Protein AF-A0A767UBS4-F1 (afdb_monomer_lite)

Structure (mmCIF, N/CA/C/O backbone):
data_AF-A0A767UBS4-F1
#
_entry.id   AF-A0A767UBS4-F1
#
loop_
_atom_site.group_PDB
_atom_site.id
_atom_site.type_symbol
_atom_site.label_atom_id
_atom_site.label_alt_id
_atom_site.label_comp_id
_atom_site.label_asym_id
_atom_site.label_entity_id
_atom_site.label_seq_id
_atom_site.pdbx_PDB_ins_code
_atom_site.Cartn_x
_atom_site.Cartn_y
_atom_site.Cartn_z
_atom_site.occupancy
_atom_site.B_iso_or_equiv
_atom_site.auth_seq_id
_atom_site.auth_comp_id
_atom_site.auth_asym_id
_atom_site.auth_atom_id
_atom_site.pdbx_PDB_model_num
ATOM 1 N N . MET A 1 1 ? -16.883 12.787 18.790 1.00 42.31 1 MET A N 1
ATOM 2 C CA . MET A 1 1 ? -16.319 13.388 17.562 1.00 42.31 1 MET A CA 1
ATOM 3 C C . MET A 1 1 ? -15.715 12.272 16.726 1.00 42.31 1 MET A C 1
ATOM 5 O O . MET A 1 1 ? -14.694 11.728 17.117 1.00 42.31 1 MET A O 1
ATOM 9 N N . GLN A 1 2 ? -16.380 11.838 15.655 1.00 54.47 2 GLN A N 1
ATOM 10 C CA . GLN A 1 2 ? -15.802 10.832 14.758 1.00 54.47 2 GLN A CA 1
ATOM 11 C C . GLN A 1 2 ? -14.745 11.501 13.875 1.00 54.47 2 GLN A C 1
ATOM 13 O O . GLN A 1 2 ? -15.051 12.435 13.142 1.00 54.47 2 GLN A O 1
ATOM 18 N N . ASN A 1 3 ? -13.500 11.045 14.018 1.00 75.44 3 ASN A N 1
ATOM 19 C CA . ASN A 1 3 ? -12.318 11.554 13.331 1.00 75.44 3 ASN A CA 1
ATOM 20 C C . ASN A 1 3 ? -12.478 11.398 11.801 1.00 75.44 3 ASN A C 1
ATOM 22 O O . ASN A 1 3 ? -12.822 10.314 11.318 1.00 75.44 3 ASN A O 1
ATOM 26 N N . SER A 1 4 ? -12.243 12.469 11.034 1.00 84.19 4 SER A N 1
ATOM 27 C CA . SER A 1 4 ? -12.315 12.474 9.562 1.00 84.19 4 SER A CA 1
ATOM 28 C C . SER A 1 4 ? -11.432 11.392 8.929 1.00 84.19 4 SER A C 1
ATOM 30 O O . SER A 1 4 ? -11.802 10.812 7.907 1.00 84.19 4 SER A O 1
ATOM 32 N N . LEU A 1 5 ? -10.308 11.059 9.576 1.00 86.12 5 LEU A N 1
ATOM 33 C CA . LEU A 1 5 ? -9.418 9.971 9.172 1.00 86.12 5 LEU A CA 1
ATOM 34 C C . LEU A 1 5 ? -10.101 8.599 9.268 1.00 86.12 5 LEU A C 1
ATOM 36 O O . LEU A 1 5 ? -10.024 7.802 8.338 1.00 86.12 5 LEU A O 1
ATOM 40 N N . THR A 1 6 ? -10.840 8.342 10.351 1.00 90.81 6 THR A N 1
ATOM 41 C CA . THR A 1 6 ? -11.586 7.090 10.547 1.00 90.81 6 THR A CA 1
ATOM 42 C C . THR A 1 6 ? -12.614 6.879 9.441 1.00 90.81 6 THR A C 1
ATOM 44 O O . THR A 1 6 ? -12.717 5.788 8.884 1.00 90.81 6 THR A O 1
ATOM 47 N N . GLN A 1 7 ? -13.359 7.930 9.085 1.00 90.94 7 GLN A N 1
ATOM 48 C CA . GLN A 1 7 ? -14.335 7.869 7.993 1.00 90.94 7 GLN A CA 1
ATOM 49 C C . GLN A 1 7 ? -13.657 7.610 6.644 1.00 90.94 7 GLN A C 1
ATOM 51 O O . GLN A 1 7 ? -14.161 6.826 5.839 1.00 90.94 7 GLN A O 1
ATOM 56 N N . LEU A 1 8 ? -12.497 8.227 6.405 1.00 90.25 8 LEU A N 1
ATOM 57 C CA . LEU A 1 8 ? -11.704 7.989 5.203 1.00 90.25 8 LEU A CA 1
ATOM 58 C C . LEU A 1 8 ? -11.224 6.530 5.118 1.00 90.25 8 LEU A C 1
ATOM 60 O O . LEU A 1 8 ? -11.405 5.901 4.074 1.00 90.25 8 LEU A O 1
ATOM 64 N N . TRP A 1 9 ? -10.695 5.974 6.215 1.00 91.81 9 TRP A N 1
ATOM 65 C CA . TRP A 1 9 ? -10.245 4.577 6.294 1.00 91.81 9 TRP A CA 1
ATOM 66 C C . TRP A 1 9 ? -11.377 3.600 6.009 1.00 91.81 9 TRP A C 1
ATOM 68 O O . TRP A 1 9 ? -11.220 2.695 5.196 1.00 91.81 9 TRP A O 1
ATOM 78 N N . LEU A 1 10 ? -12.536 3.803 6.640 1.00 92.62 10 LEU A N 1
ATOM 79 C CA . LEU A 1 10 ? -13.700 2.938 6.449 1.00 92.62 10 LEU A CA 1
ATOM 80 C C . LEU A 1 10 ? -14.199 2.975 5.001 1.00 92.62 10 LEU A C 1
ATOM 82 O O . LEU A 1 10 ? -14.453 1.928 4.408 1.00 92.62 10 LEU A O 1
ATOM 86 N N . ARG A 1 11 ? -14.291 4.167 4.400 1.00 93.12 11 ARG A N 1
ATOM 87 C CA . ARG A 1 11 ? -14.728 4.326 3.002 1.00 93.12 11 ARG A CA 1
ATOM 88 C C . ARG A 1 11 ? -13.782 3.654 2.013 1.00 93.12 11 ARG A C 1
ATOM 90 O O . ARG A 1 11 ? -14.233 3.133 0.998 1.00 93.12 11 ARG A O 1
ATOM 97 N N . GLN A 1 12 ? -12.484 3.680 2.296 1.00 92.94 12 GLN A N 1
ATOM 98 C CA . GLN A 1 12 ? -11.452 3.181 1.390 1.00 92.94 12 GLN A CA 1
ATOM 99 C C . GLN A 1 12 ? -10.906 1.812 1.818 1.00 92.94 12 GLN A C 1
ATOM 101 O O . GLN A 1 12 ? -9.940 1.343 1.225 1.00 92.94 12 GLN A O 1
ATOM 106 N N . TRP A 1 13 ? -11.545 1.135 2.782 1.00 93.88 13 TRP A N 1
ATOM 107 C CA . TRP A 1 13 ? -11.038 -0.070 3.452 1.00 93.88 13 TRP A CA 1
ATOM 108 C C . TRP A 1 13 ? -10.532 -1.142 2.483 1.00 93.88 13 TRP A C 1
ATOM 110 O O . TRP A 1 13 ? -9.395 -1.594 2.573 1.00 93.88 13 TRP A O 1
ATOM 120 N N . ARG A 1 14 ? -11.340 -1.484 1.471 1.00 93.44 14 ARG A N 1
ATOM 121 C CA . ARG A 1 14 ? -10.990 -2.494 0.453 1.00 93.44 14 ARG A CA 1
ATOM 122 C C . ARG A 1 14 ? -9.846 -2.079 -0.479 1.00 93.44 14 ARG A C 1
ATOM 124 O O . ARG A 1 14 ? -9.281 -2.929 -1.153 1.00 93.44 14 ARG A O 1
ATOM 131 N N . ARG A 1 15 ? -9.528 -0.787 -0.549 1.00 94.81 15 ARG A N 1
ATOM 132 C CA . ARG A 1 15 ? -8.487 -0.217 -1.416 1.00 94.81 15 ARG A CA 1
ATOM 133 C C . ARG A 1 15 ? -7.187 0.056 -0.672 1.00 94.81 15 ARG A C 1
ATOM 135 O O . ARG A 1 15 ? -6.182 0.309 -1.327 1.00 94.81 15 ARG A O 1
ATOM 142 N N . LEU A 1 16 ? -7.175 -0.022 0.660 1.00 95.69 16 LEU A N 1
ATOM 143 C CA . LEU A 1 16 ? -5.978 0.227 1.466 1.00 95.69 16 LEU A CA 1
ATOM 144 C C . LEU A 1 16 ? -4.769 -0.631 1.043 1.00 95.69 16 LEU A C 1
ATOM 146 O O . LEU A 1 16 ? -3.678 -0.068 0.984 1.00 95.69 16 LEU A O 1
ATOM 150 N N . PRO A 1 17 ? -4.914 -1.913 0.640 1.00 96.50 17 PRO A N 1
ATOM 151 C CA . PRO A 1 17 ? -3.783 -2.682 0.113 1.00 96.50 17 PRO A CA 1
ATOM 152 C C . PRO A 1 17 ? -3.201 -2.114 -1.189 1.00 96.50 17 PRO A C 1
ATOM 154 O O . PRO A 1 17 ? -1.984 -2.017 -1.340 1.00 96.50 17 PRO A O 1
ATOM 157 N N . GLN A 1 18 ? -4.060 -1.686 -2.119 1.00 97.00 18 GLN A N 1
ATOM 158 C CA . GLN A 1 18 ? -3.626 -1.041 -3.362 1.00 97.00 18 GLN A CA 1
ATOM 159 C C . GLN A 1 18 ? -2.949 0.301 -3.072 1.00 97.00 18 GLN A C 1
ATOM 161 O O . GLN A 1 18 ? -1.896 0.597 -3.632 1.00 97.00 18 GLN A O 1
ATOM 166 N N . VAL A 1 19 ? -3.528 1.097 -2.170 1.00 97.19 19 VAL A N 1
ATOM 167 C CA . VAL A 1 19 ? -2.969 2.385 -1.741 1.00 97.19 19 VAL A CA 1
ATOM 168 C C . VAL A 1 19 ? -1.593 2.182 -1.119 1.00 97.19 19 VAL A C 1
ATOM 170 O O . VAL A 1 19 ? -0.651 2.839 -1.542 1.00 97.19 19 VAL A O 1
ATOM 173 N N . ALA A 1 20 ? -1.440 1.233 -0.194 1.00 97.12 20 ALA A N 1
ATOM 174 C CA . ALA A 1 20 ? -0.146 0.890 0.387 1.00 97.12 20 ALA A CA 1
ATOM 175 C C . ALA A 1 20 ? 0.883 0.556 -0.700 1.00 97.12 20 ALA A C 1
ATOM 177 O O . ALA A 1 20 ? 1.973 1.117 -0.716 1.00 97.12 20 ALA A O 1
ATOM 178 N N . TYR A 1 21 ? 0.524 -0.285 -1.670 1.00 97.19 21 TYR A N 1
ATOM 179 C CA . TYR A 1 21 ? 1.433 -0.619 -2.761 1.00 97.19 21 TYR A CA 1
ATOM 180 C C . TYR A 1 21 ? 1.878 0.618 -3.566 1.00 97.19 21 TYR A C 1
ATOM 182 O O . TYR A 1 21 ? 3.068 0.774 -3.845 1.00 97.19 21 TYR A O 1
ATOM 190 N N . LEU A 1 22 ? 0.954 1.531 -3.891 1.00 96.25 22 LEU A N 1
ATOM 191 C CA . LEU A 1 22 ? 1.270 2.800 -4.565 1.00 96.25 22 LEU A CA 1
ATOM 192 C C . LEU A 1 22 ? 2.207 3.683 -3.736 1.00 96.25 22 LEU A C 1
ATOM 194 O O . LEU A 1 22 ? 3.147 4.258 -4.283 1.00 96.25 22 LEU A O 1
ATOM 198 N N . LEU A 1 23 ? 1.975 3.773 -2.424 1.00 95.69 23 LEU A N 1
ATOM 199 C CA . LEU A 1 23 ? 2.808 4.557 -1.513 1.00 95.69 23 LEU A CA 1
ATOM 200 C C . LEU A 1 23 ? 4.232 4.005 -1.429 1.00 95.69 23 LEU A C 1
ATOM 202 O O . LEU A 1 23 ? 5.189 4.770 -1.529 1.00 95.69 23 LEU A O 1
ATOM 206 N N . GLY A 1 24 ? 4.378 2.682 -1.343 1.00 94.62 24 GLY A N 1
ATOM 207 C CA . GLY A 1 24 ? 5.681 2.024 -1.386 1.00 94.62 24 GLY A CA 1
ATOM 208 C C . GLY A 1 24 ? 6.424 2.275 -2.697 1.00 94.62 24 GLY A C 1
ATOM 209 O O . GLY A 1 24 ? 7.597 2.648 -2.679 1.00 94.62 24 GLY A O 1
ATOM 210 N N . CYS A 1 25 ? 5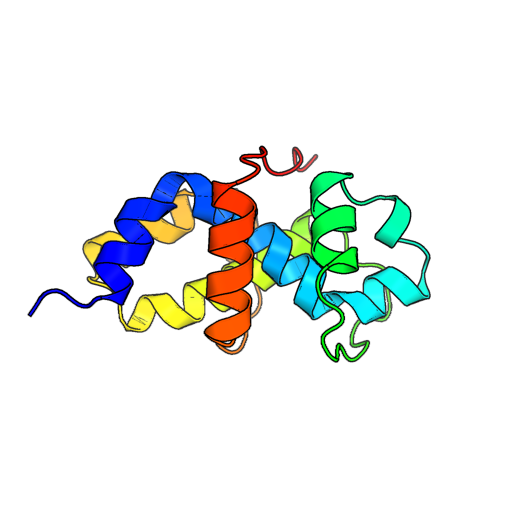.725 2.154 -3.832 1.00 94.31 25 CYS A N 1
ATOM 211 C CA . CYS A 1 25 ? 6.271 2.488 -5.150 1.00 94.31 25 CYS A CA 1
ATOM 212 C C . CYS A 1 25 ? 6.728 3.950 -5.225 1.00 94.31 25 CYS A C 1
ATOM 214 O O . CYS A 1 25 ? 7.793 4.237 -5.766 1.00 94.31 25 CYS A O 1
ATOM 216 N N . HIS A 1 26 ? 5.934 4.875 -4.683 1.00 93.62 26 HIS A N 1
ATOM 217 C CA . HIS A 1 26 ? 6.265 6.296 -4.670 1.00 93.62 26 HIS A CA 1
ATOM 218 C C . HIS A 1 26 ? 7.488 6.585 -3.795 1.00 93.62 26 HIS A C 1
ATOM 220 O O . HIS A 1 26 ? 8.423 7.252 -4.235 1.00 93.62 26 HIS A O 1
ATOM 226 N N . LYS A 1 27 ? 7.514 6.041 -2.573 1.00 92.12 27 LYS A N 1
ATOM 227 C CA . LYS A 1 27 ? 8.614 6.232 -1.623 1.00 92.12 27 LYS A CA 1
ATOM 228 C C . LYS A 1 27 ? 9.940 5.703 -2.168 1.00 92.12 27 LYS A C 1
ATOM 230 O O . LYS A 1 27 ? 10.955 6.384 -2.049 1.00 92.12 27 LYS A O 1
ATOM 235 N N . LEU A 1 28 ? 9.918 4.541 -2.818 1.00 91.69 28 LEU A N 1
ATOM 236 C CA . LEU A 1 28 ? 11.101 3.864 -3.362 1.00 91.69 28 LEU A CA 1
ATOM 237 C C . LEU A 1 28 ? 11.319 4.128 -4.859 1.00 91.69 28 LEU A C 1
ATOM 239 O O . LEU A 1 28 ? 12.046 3.391 -5.526 1.00 91.69 28 LEU A O 1
ATOM 243 N N . ARG A 1 29 ? 10.704 5.180 -5.413 1.00 91.50 29 ARG A N 1
ATOM 244 C CA . ARG A 1 29 ? 10.780 5.502 -6.843 1.00 91.50 29 ARG A CA 1
ATOM 245 C C . ARG A 1 29 ? 12.222 5.630 -7.337 1.00 91.50 29 ARG A C 1
ATOM 247 O O . ARG A 1 29 ? 12.528 5.127 -8.415 1.00 91.50 29 ARG A O 1
ATOM 254 N N . ALA A 1 30 ? 13.101 6.288 -6.580 1.00 89.19 30 ALA A N 1
ATOM 255 C CA . ALA A 1 30 ? 14.500 6.449 -6.974 1.00 89.19 30 ALA A CA 1
ATOM 256 C C . ALA A 1 30 ? 15.245 5.105 -7.038 1.00 89.19 30 ALA A C 1
ATOM 258 O O . ALA A 1 30 ? 15.979 4.852 -7.994 1.00 89.19 30 ALA A O 1
ATOM 259 N N . ASP A 1 31 ? 14.998 4.213 -6.073 1.00 90.00 31 ASP A N 1
ATOM 260 C CA . ASP A 1 31 ? 15.559 2.857 -6.062 1.00 90.00 31 ASP A CA 1
ATOM 261 C C . ASP A 1 31 ? 15.036 2.014 -7.235 1.00 90.00 31 ASP A C 1
ATOM 263 O O . ASP A 1 31 ? 15.801 1.296 -7.882 1.00 90.00 31 ASP A O 1
ATOM 267 N N . LEU A 1 32 ? 13.744 2.146 -7.554 1.00 89.56 32 LEU A N 1
ATOM 268 C CA . LEU A 1 32 ? 13.118 1.493 -8.703 1.00 89.56 32 LEU A CA 1
ATOM 269 C C . LEU A 1 32 ? 13.683 2.001 -10.038 1.00 89.56 32 LEU A C 1
ATOM 271 O O . LEU A 1 32 ? 13.908 1.213 -10.958 1.00 89.56 32 LEU A O 1
ATOM 275 N N . ALA A 1 33 ? 13.927 3.309 -10.152 1.00 87.44 33 ALA A N 1
ATOM 276 C CA . ALA A 1 33 ? 14.458 3.930 -11.361 1.00 87.44 33 ALA A CA 1
ATOM 277 C C . ALA A 1 33 ? 15.906 3.503 -11.638 1.00 87.44 33 ALA A C 1
ATOM 279 O O . ALA A 1 33 ? 16.239 3.154 -12.770 1.00 87.44 33 ALA A O 1
ATOM 280 N N . ARG A 1 34 ? 16.755 3.469 -10.601 1.00 80.00 34 ARG A N 1
ATOM 281 C CA . ARG A 1 34 ? 18.198 3.193 -10.716 1.00 80.00 34 ARG A CA 1
ATOM 282 C C . ARG A 1 34 ? 18.526 1.839 -11.353 1.00 80.00 34 ARG A C 1
ATOM 284 O O . ARG A 1 34 ? 19.598 1.689 -11.928 1.00 80.00 34 ARG A O 1
ATOM 291 N N . GLN A 1 35 ? 17.637 0.853 -11.241 1.00 71.81 35 GLN A N 1
ATOM 292 C CA . GLN A 1 35 ? 17.871 -0.512 -11.733 1.00 71.81 35 GLN A CA 1
ATOM 293 C C . GLN A 1 35 ? 16.887 -0.942 -12.831 1.00 71.81 35 GLN A C 1
ATOM 295 O O . GLN A 1 35 ? 16.780 -2.129 -13.120 1.00 71.81 35 GLN A O 1
ATOM 300 N N . GLY A 1 36 ? 16.128 -0.007 -13.418 1.00 81.06 36 GLY A N 1
ATOM 301 C CA . GLY A 1 36 ? 15.100 -0.326 -14.420 1.00 81.06 36 GLY A CA 1
ATOM 302 C C . GLY A 1 36 ? 13.903 -1.115 -13.869 1.00 81.06 36 GLY A C 1
ATOM 303 O O . GLY A 1 36 ? 13.028 -1.520 -14.630 1.00 81.06 36 GLY A O 1
ATOM 304 N N . ALA A 1 37 ? 13.821 -1.296 -12.547 1.00 86.25 37 ALA A N 1
ATOM 305 C CA . ALA A 1 37 ? 12.772 -2.063 -11.878 1.00 86.25 37 ALA A CA 1
ATOM 306 C C . ALA A 1 37 ? 11.382 -1.414 -12.001 1.00 86.25 37 ALA A C 1
ATOM 308 O O . ALA A 1 37 ? 10.376 -2.088 -11.796 1.00 86.25 37 ALA A O 1
ATOM 309 N N . LEU A 1 38 ? 11.311 -0.140 -12.411 1.00 87.62 38 LEU A N 1
ATOM 310 C CA . LEU A 1 38 ? 10.060 0.507 -12.820 1.00 87.62 38 LEU A CA 1
ATOM 311 C C . LEU A 1 38 ? 9.315 -0.283 -13.907 1.00 87.62 38 LEU A C 1
ATOM 313 O O . LEU A 1 38 ? 8.095 -0.374 -13.838 1.00 87.62 38 LEU A O 1
ATOM 317 N N . LEU A 1 39 ? 10.034 -0.885 -14.863 1.00 86.69 39 LEU A N 1
ATOM 318 C CA . LEU A 1 39 ? 9.437 -1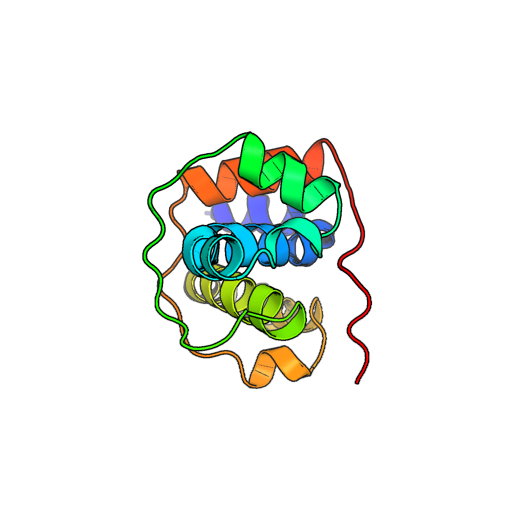.643 -15.971 1.00 86.69 39 LEU A CA 1
ATOM 319 C C . LEU A 1 39 ? 8.808 -2.969 -15.519 1.00 86.69 39 LEU A C 1
ATOM 321 O O . LEU A 1 39 ? 7.968 -3.519 -16.221 1.00 86.69 39 LEU A O 1
ATOM 325 N N . GLY A 1 40 ? 9.210 -3.480 -14.351 1.00 88.19 40 GLY A N 1
ATOM 326 C CA . GLY A 1 40 ? 8.637 -4.684 -13.747 1.00 88.19 40 GLY A CA 1
ATOM 327 C C . GLY A 1 40 ? 7.403 -4.411 -12.885 1.00 88.19 40 GLY A C 1
ATOM 328 O O . GLY A 1 40 ? 6.812 -5.345 -12.348 1.00 88.19 40 GLY A O 1
ATOM 329 N N . LEU A 1 41 ? 7.011 -3.146 -12.706 1.00 92.31 41 LEU A N 1
ATOM 330 C CA . LEU A 1 41 ? 5.799 -2.810 -11.968 1.00 92.31 41 LEU A CA 1
ATOM 331 C C . LEU A 1 41 ? 4.551 -3.071 -12.820 1.00 92.31 41 LEU A C 1
ATOM 333 O O . LEU A 1 41 ? 4.604 -2.935 -14.039 1.00 92.31 41 LEU A O 1
ATOM 337 N N . PRO A 1 42 ? 3.394 -3.339 -12.197 1.00 93.75 42 PRO A N 1
ATOM 338 C CA . PRO A 1 42 ? 2.123 -3.327 -12.910 1.00 93.75 42 PRO A CA 1
ATOM 339 C C . PRO A 1 42 ? 1.866 -1.979 -13.597 1.00 93.75 42 PRO A C 1
ATOM 341 O O . PRO A 1 42 ? 2.159 -0.931 -13.015 1.00 93.75 42 PRO A O 1
ATOM 344 N N . ASP A 1 43 ? 1.232 -1.996 -14.771 1.00 93.50 43 ASP A N 1
ATOM 345 C CA . ASP A 1 43 ? 0.959 -0.796 -15.581 1.00 93.50 43 ASP A CA 1
ATOM 346 C C . ASP A 1 43 ? 0.263 0.316 -14.788 1.00 93.50 43 ASP A C 1
ATOM 348 O O . ASP A 1 43 ? 0.611 1.491 -14.885 1.00 93.50 43 ASP A O 1
ATOM 352 N N . TRP A 1 44 ? -0.689 -0.048 -13.926 1.00 94.56 44 TRP A N 1
ATOM 353 C CA . TRP A 1 44 ? -1.402 0.912 -13.087 1.00 94.56 44 TRP A CA 1
ATOM 354 C C . TRP A 1 44 ? -0.503 1.578 -12.038 1.00 94.56 44 TRP A C 1
ATOM 356 O O . TRP A 1 44 ? -0.766 2.715 -11.652 1.00 94.56 44 TRP A O 1
ATOM 366 N N . ALA A 1 45 ? 0.548 0.908 -11.566 1.00 94.94 45 ALA A N 1
ATOM 367 C CA . ALA A 1 45 ? 1.509 1.491 -10.637 1.00 94.94 45 ALA A CA 1
ATOM 368 C C . ALA A 1 45 ? 2.507 2.383 -11.383 1.00 94.94 45 ALA A C 1
ATOM 370 O O . ALA A 1 45 ? 2.811 3.479 -10.915 1.00 94.94 45 ALA A O 1
ATOM 371 N N . GLN A 1 46 ? 2.945 1.965 -12.577 1.00 93.94 46 GLN A N 1
ATOM 372 C CA . GLN A 1 46 ? 3.764 2.800 -13.459 1.00 93.94 46 GLN A CA 1
ATOM 373 C C . GLN A 1 46 ? 3.042 4.102 -13.823 1.00 93.94 46 GLN A C 1
ATOM 375 O O . GLN A 1 46 ? 3.616 5.182 -13.691 1.00 93.94 46 GLN A O 1
ATOM 380 N N . ALA A 1 47 ? 1.763 4.018 -14.203 1.00 93.56 47 ALA A N 1
ATOM 381 C CA . ALA A 1 47 ? 0.943 5.176 -14.540 1.00 93.56 47 ALA A CA 1
ATOM 382 C C . ALA A 1 47 ? 0.787 6.141 -13.353 1.00 93.56 47 ALA A C 1
ATOM 384 O O . ALA A 1 47 ? 0.953 7.348 -13.522 1.00 93.56 47 ALA A O 1
ATOM 385 N N . PHE A 1 48 ? 0.558 5.629 -12.139 1.00 94.50 48 PHE A N 1
ATOM 386 C CA . PHE A 1 48 ? 0.520 6.465 -10.936 1.00 94.50 48 PHE A CA 1
ATOM 387 C C . PHE A 1 48 ? 1.840 7.213 -10.709 1.00 94.50 48 PHE A C 1
ATOM 389 O O . PHE A 1 48 ? 1.835 8.421 -10.471 1.00 94.50 48 PHE A O 1
ATOM 396 N N . LEU A 1 49 ? 2.978 6.521 -10.833 1.00 92.31 49 LEU A N 1
ATOM 397 C CA . LEU A 1 49 ? 4.289 7.158 -10.719 1.00 92.31 49 LEU A CA 1
ATOM 398 C C . LEU A 1 49 ? 4.497 8.197 -11.829 1.00 92.31 49 LEU A C 1
ATOM 400 O O . LEU A 1 49 ? 4.989 9.289 -11.563 1.00 92.31 49 LEU A O 1
ATOM 404 N N . ALA A 1 50 ? 4.098 7.930 -13.068 1.00 90.38 50 ALA A N 1
ATOM 405 C CA . ALA A 1 50 ? 4.224 8.910 -14.146 1.00 90.38 50 ALA A CA 1
ATOM 406 C C . ALA A 1 50 ? 3.448 10.212 -13.857 1.00 90.38 50 ALA A C 1
ATOM 408 O O . ALA A 1 50 ? 3.932 11.296 -14.185 1.00 90.38 50 ALA A O 1
ATOM 409 N N . MET A 1 51 ? 2.291 10.116 -13.190 1.00 86.00 51 MET A N 1
ATOM 410 C CA . MET A 1 51 ? 1.456 11.266 -12.820 1.00 86.00 51 MET A CA 1
ATOM 411 C C . MET A 1 51 ? 2.041 12.124 -11.691 1.00 86.00 51 MET A C 1
ATOM 413 O O . MET A 1 51 ? 1.692 13.300 -11.591 1.00 86.00 51 MET A O 1
ATOM 417 N N . HIS A 1 52 ? 2.904 11.566 -10.835 1.00 77.44 52 HIS A N 1
ATOM 418 C CA . HIS A 1 52 ? 3.450 12.291 -9.690 1.00 77.44 52 HIS A CA 1
ATOM 419 C C . HIS A 1 52 ? 4.949 12.056 -9.508 1.00 77.44 52 HIS A C 1
ATOM 421 O O . HIS A 1 52 ? 5.407 10.986 -9.102 1.00 77.44 52 HIS A O 1
ATOM 427 N N . GLN A 1 53 ? 5.722 13.097 -9.809 1.00 69.31 53 GLN A N 1
ATOM 428 C CA . GLN A 1 53 ? 7.175 13.109 -9.687 1.00 69.31 53 GLN A CA 1
ATOM 429 C C . GLN A 1 53 ? 7.562 13.806 -8.380 1.00 69.31 53 GLN A C 1
ATOM 431 O O . GLN A 1 53 ? 8.017 14.945 -8.381 1.00 69.31 53 GLN A O 1
ATOM 436 N N . GLY A 1 54 ? 7.308 13.142 -7.252 1.00 68.50 54 GLY A N 1
ATOM 437 C CA . GLY A 1 54 ? 7.836 13.576 -5.962 1.00 68.50 54 GLY A CA 1
ATOM 438 C C . GLY A 1 54 ? 9.341 13.314 -5.848 1.00 68.50 54 GLY A C 1
ATOM 439 O O . GLY A 1 54 ? 9.898 12.461 -6.548 1.00 68.50 54 GLY A O 1
ATOM 440 N N . THR A 1 55 ? 9.999 14.027 -4.936 1.00 64.50 55 THR A N 1
ATOM 441 C CA . THR A 1 55 ? 11.410 13.798 -4.608 1.00 64.50 55 THR A CA 1
ATOM 442 C C . THR A 1 55 ? 11.536 12.516 -3.786 1.00 64.50 55 THR A C 1
ATOM 444 O O . THR A 1 55 ? 11.096 12.453 -2.642 1.00 64.50 55 THR A O 1
ATOM 447 N N . SER A 1 56 ? 12.133 11.480 -4.372 1.00 70.69 56 SER A N 1
ATOM 448 C CA . SER A 1 56 ? 12.511 10.237 -3.689 1.00 70.69 56 SER A CA 1
ATOM 449 C C . SER A 1 56 ? 14.035 10.158 -3.670 1.00 70.69 56 SER A C 1
ATOM 451 O O . SER A 1 56 ? 14.683 10.436 -4.680 1.00 70.69 56 SER A O 1
ATOM 453 N N . LEU A 1 57 ? 14.609 9.809 -2.520 1.00 71.56 57 LEU A N 1
ATOM 454 C CA . LEU A 1 57 ? 16.037 9.525 -2.392 1.00 71.56 57 LEU A CA 1
ATOM 455 C C . LEU A 1 57 ? 16.241 8.010 -2.454 1.00 71.56 57 LEU A C 1
ATOM 457 O O . LEU A 1 57 ? 15.464 7.258 -1.872 1.00 71.56 57 LEU A O 1
ATOM 461 N N . SER A 1 58 ? 17.273 7.568 -3.175 1.00 74.12 58 SER A N 1
ATOM 462 C CA . SER A 1 58 ? 17.653 6.152 -3.229 1.00 74.12 58 SER A CA 1
ATOM 463 C C . SER A 1 58 ? 18.282 5.761 -1.893 1.00 74.12 58 SER A C 1
ATOM 465 O O . SER A 1 58 ? 19.244 6.394 -1.458 1.00 74.12 58 SER A O 1
ATOM 467 N N . VAL A 1 59 ? 17.728 4.742 -1.238 1.00 75.31 59 VAL A N 1
ATOM 468 C CA . VAL A 1 59 ? 18.209 4.246 0.066 1.00 75.31 59 VAL A CA 1
ATOM 469 C C . VAL A 1 59 ? 18.614 2.770 -0.025 1.00 75.31 59 VAL A C 1
ATOM 471 O O . VAL A 1 59 ? 19.319 2.255 0.841 1.00 75.31 59 VAL A O 1
ATOM 474 N N . CYS A 1 60 ? 18.206 2.068 -1.086 1.00 75.12 60 CYS A N 1
ATOM 475 C CA . CYS A 1 60 ? 18.401 0.631 -1.220 1.00 75.12 60 CYS A CA 1
ATOM 476 C C . CYS A 1 60 ? 19.584 0.286 -2.132 1.00 75.12 60 CYS A C 1
ATOM 478 O O . CYS A 1 60 ? 19.701 0.736 -3.277 1.00 75.12 60 CYS A O 1
ATOM 480 N N . ASN A 1 61 ? 20.420 -0.647 -1.673 1.00 73.12 61 ASN A N 1
ATOM 481 C CA . ASN A 1 61 ? 21.505 -1.198 -2.490 1.00 73.12 61 ASN A CA 1
ATOM 482 C C . ASN A 1 61 ? 20.989 -2.116 -3.620 1.00 73.12 61 ASN A C 1
ATOM 484 O O . ASN A 1 61 ? 21.606 -2.184 -4.687 1.00 73.12 61 ASN A O 1
ATOM 488 N N . LYS A 1 62 ? 19.840 -2.777 -3.423 1.00 75.00 62 LYS A N 1
ATOM 489 C CA . LYS A 1 62 ? 19.189 -3.686 -4.387 1.00 75.00 62 LYS A CA 1
ATOM 490 C C . LYS A 1 62 ? 17.811 -3.166 -4.801 1.00 75.00 62 LYS A C 1
ATOM 492 O O . LYS A 1 62 ? 17.164 -2.486 -4.007 1.00 75.00 62 LYS A O 1
ATOM 497 N N . ALA A 1 63 ? 17.361 -3.524 -6.007 1.00 78.69 63 ALA A N 1
ATOM 498 C CA . ALA A 1 63 ? 16.015 -3.218 -6.478 1.00 78.69 63 ALA A CA 1
ATOM 499 C C . ALA A 1 63 ? 14.965 -3.784 -5.508 1.00 78.69 63 ALA A C 1
ATOM 501 O O . ALA A 1 63 ? 15.025 -4.970 -5.161 1.00 78.69 63 ALA A O 1
ATOM 502 N N . PRO A 1 64 ? 13.998 -2.961 -5.076 1.00 86.06 64 PRO A N 1
ATOM 503 C CA . PRO A 1 64 ? 12.941 -3.411 -4.191 1.00 86.06 64 PRO A CA 1
ATOM 504 C C . PRO A 1 64 ? 11.983 -4.344 -4.945 1.00 86.06 64 PRO A C 1
ATOM 506 O O . PRO A 1 64 ? 11.497 -4.015 -6.026 1.00 86.06 64 PRO A O 1
ATOM 509 N N . ASN A 1 65 ? 11.697 -5.513 -4.368 1.00 90.25 65 ASN A N 1
ATOM 510 C CA . ASN A 1 65 ? 10.685 -6.430 -4.897 1.00 90.25 65 ASN A CA 1
ATOM 511 C C . ASN A 1 65 ? 9.271 -6.023 -4.440 1.00 90.25 65 ASN A C 1
ATOM 513 O O . ASN A 1 65 ? 9.108 -5.217 -3.524 1.00 90.25 65 ASN A O 1
ATOM 517 N N . HIS A 1 66 ? 8.233 -6.619 -5.034 1.00 92.75 66 HIS A N 1
ATOM 518 C CA . HIS A 1 66 ? 6.837 -6.285 -4.721 1.00 92.75 66 HIS A CA 1
ATOM 519 C C . HIS A 1 66 ? 6.474 -6.440 -3.236 1.00 92.75 66 HIS A C 1
ATOM 521 O O . HIS A 1 66 ? 5.719 -5.617 -2.718 1.00 92.75 66 HIS A O 1
ATOM 527 N N . ARG A 1 67 ? 7.018 -7.454 -2.541 1.00 93.38 67 ARG A N 1
ATOM 528 C CA . ARG A 1 67 ? 6.785 -7.660 -1.099 1.00 93.38 67 ARG A CA 1
ATOM 529 C C . ARG A 1 67 ? 7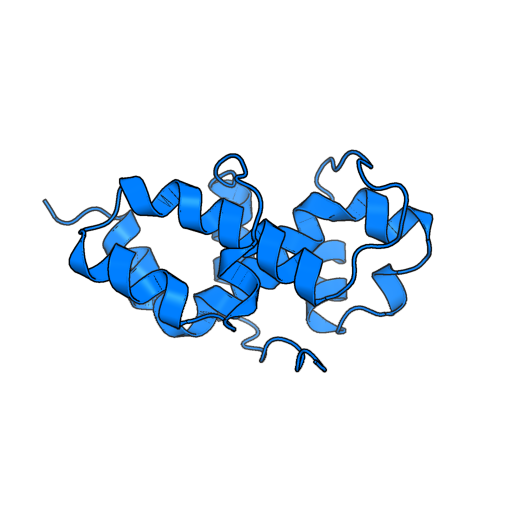.312 -6.471 -0.306 1.00 93.38 67 ARG A C 1
ATOM 531 O O . ARG A 1 67 ? 6.580 -5.890 0.485 1.00 93.38 67 ARG A O 1
ATOM 538 N N . PHE A 1 68 ? 8.546 -6.060 -0.584 1.00 92.56 68 PHE A N 1
ATOM 539 C CA . PHE A 1 68 ? 9.168 -4.920 0.075 1.00 92.56 68 PHE A CA 1
ATOM 540 C C . PHE A 1 68 ? 8.434 -3.608 -0.223 1.00 92.56 68 PHE A C 1
ATOM 542 O O . PHE A 1 68 ? 8.182 -2.835 0.698 1.00 92.56 68 PHE A O 1
ATOM 549 N N . LEU A 1 69 ? 8.010 -3.388 -1.475 1.00 94.25 69 LEU A N 1
ATOM 550 C CA . LEU A 1 69 ? 7.183 -2.232 -1.843 1.00 94.25 69 LEU A CA 1
ATOM 551 C C . LEU A 1 69 ? 5.897 -2.184 -1.006 1.00 94.25 69 LEU A C 1
ATOM 553 O O . LEU A 1 69 ? 5.596 -1.151 -0.408 1.00 94.25 69 LEU A O 1
ATOM 557 N N . LEU A 1 70 ? 5.163 -3.300 -0.910 1.00 96.31 70 LEU A N 1
ATOM 558 C CA . LEU A 1 70 ? 3.949 -3.347 -0.099 1.00 96.31 70 LEU A CA 1
ATOM 559 C C . LEU A 1 70 ? 4.253 -3.091 1.383 1.00 96.31 70 LEU A C 1
ATOM 561 O O . LEU A 1 70 ? 3.551 -2.293 1.998 1.00 96.31 70 LEU A O 1
ATOM 565 N N . SER A 1 71 ? 5.294 -3.713 1.943 1.00 95.44 71 SER A N 1
ATOM 566 C CA . SER A 1 71 ? 5.669 -3.545 3.352 1.00 95.44 71 SER A CA 1
ATOM 567 C C . SER A 1 71 ? 6.021 -2.098 3.702 1.00 95.44 71 SER A C 1
ATOM 569 O O . SER A 1 71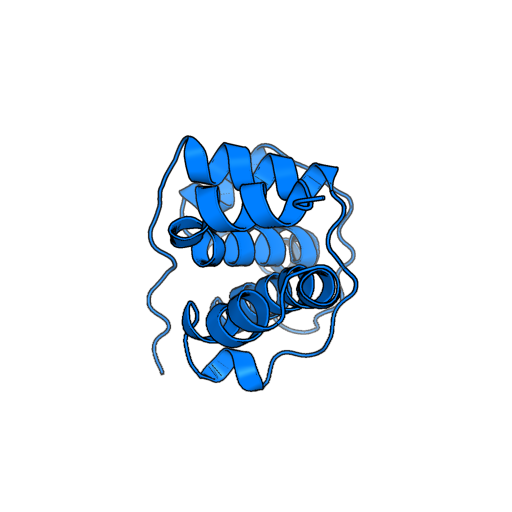 ? 5.593 -1.606 4.745 1.00 95.44 71 SER A O 1
ATOM 571 N N . VAL A 1 72 ? 6.741 -1.381 2.829 1.00 95.06 72 VAL A N 1
ATOM 572 C CA . VAL A 1 72 ? 7.055 0.041 3.048 1.00 95.06 72 VAL A CA 1
ATOM 573 C C . VAL A 1 72 ? 5.783 0.882 3.091 1.00 95.06 72 VAL A C 1
ATOM 575 O O . VAL A 1 72 ? 5.599 1.666 4.022 1.00 95.06 72 VAL A O 1
ATOM 578 N N . GLY A 1 73 ? 4.884 0.714 2.122 1.00 95.88 73 GLY A N 1
ATOM 579 C CA . GLY A 1 73 ? 3.642 1.484 2.101 1.00 95.88 73 GLY A CA 1
ATOM 580 C C . GLY A 1 73 ? 2.666 1.103 3.214 1.00 95.88 73 GLY A C 1
ATOM 581 O O . GLY A 1 73 ? 2.008 1.976 3.778 1.00 95.88 73 GLY A O 1
ATOM 582 N N . TYR A 1 74 ? 2.619 -0.179 3.589 1.00 96.88 74 TYR A N 1
ATOM 583 C CA . TYR A 1 74 ? 1.903 -0.648 4.774 1.00 96.88 74 TYR A CA 1
ATOM 584 C C . TYR A 1 74 ? 2.408 0.074 6.021 1.00 96.88 74 TYR A C 1
ATOM 586 O O . TYR A 1 74 ? 1.601 0.637 6.753 1.00 96.88 74 TYR A O 1
ATOM 594 N N . ALA A 1 75 ? 3.724 0.124 6.239 1.00 95.88 75 ALA A N 1
ATOM 595 C CA . ALA A 1 75 ? 4.299 0.770 7.412 1.00 95.88 75 ALA A CA 1
ATOM 596 C C . ALA A 1 75 ? 3.988 2.277 7.466 1.00 95.88 75 ALA A C 1
ATOM 598 O O . ALA A 1 75 ? 3.689 2.792 8.542 1.00 95.88 75 ALA A O 1
ATOM 599 N N . GLN A 1 76 ? 3.968 2.970 6.318 1.00 95.38 76 GLN A N 1
ATOM 600 C CA . GLN A 1 76 ? 3.562 4.381 6.253 1.00 95.38 76 GLN A CA 1
ATOM 601 C C . GLN A 1 76 ? 2.091 4.603 6.630 1.00 95.38 76 GLN A C 1
ATOM 603 O O . GLN A 1 76 ? 1.764 5.597 7.277 1.00 95.38 76 GLN A O 1
ATOM 608 N N . LEU A 1 77 ? 1.195 3.699 6.221 1.00 95.44 77 LEU A N 1
ATOM 609 C CA . LEU A 1 77 ? -0.211 3.744 6.627 1.00 95.44 77 LEU A CA 1
ATOM 610 C C . LEU A 1 77 ? -0.390 3.322 8.087 1.00 95.44 77 LEU A C 1
ATOM 612 O O . LEU A 1 77 ? -1.200 3.909 8.794 1.00 95.44 77 LEU A O 1
ATOM 616 N N . ASN A 1 78 ? 0.375 2.334 8.550 1.00 94.81 78 ASN A N 1
ATOM 617 C CA . ASN A 1 78 ? 0.311 1.835 9.916 1.00 94.81 78 ASN A CA 1
ATOM 618 C C . ASN A 1 78 ? 0.750 2.898 10.932 1.00 94.81 78 ASN A C 1
ATOM 620 O O . ASN A 1 78 ? 0.193 2.954 12.021 1.00 94.81 78 ASN A O 1
ATOM 624 N N . ALA A 1 79 ? 1.667 3.795 10.562 1.00 93.31 79 ALA A N 1
ATOM 625 C CA . ALA A 1 79 ? 2.010 4.963 11.373 1.00 93.31 79 ALA A CA 1
ATOM 626 C C . ALA A 1 79 ? 0.811 5.907 11.617 1.00 93.31 79 ALA A C 1
ATOM 628 O O . ALA A 1 79 ? 0.807 6.664 12.580 1.00 93.31 79 ALA A O 1
ATOM 629 N N . LEU A 1 80 ? -0.234 5.849 10.781 1.00 91.00 80 LEU A N 1
ATOM 630 C CA . LEU A 1 80 ? -1.475 6.608 10.973 1.00 91.00 80 LEU A CA 1
ATOM 631 C C . LEU A 1 80 ? -2.499 5.868 11.851 1.00 91.00 80 LEU A C 1
ATOM 633 O O . LEU A 1 80 ? -3.496 6.469 12.258 1.00 91.00 80 LEU A O 1
ATOM 637 N N . ASN A 1 81 ? -2.272 4.588 12.169 1.00 88.19 81 ASN A N 1
ATOM 638 C CA . ASN A 1 81 ? -3.205 3.797 12.973 1.00 88.19 81 ASN A CA 1
ATOM 639 C C . ASN A 1 81 ? -3.284 4.263 14.428 1.00 88.19 81 ASN A C 1
ATOM 641 O O . ASN A 1 81 ? -4.314 4.040 15.059 1.00 88.19 81 ASN A O 1
ATOM 645 N N . GLU A 1 82 ? -2.260 4.952 14.942 1.00 86.56 82 GLU A N 1
ATOM 646 C CA . GLU A 1 82 ? -2.274 5.553 16.286 1.00 86.56 82 GLU A CA 1
ATOM 647 C C . GLU A 1 82 ? -3.417 6.571 16.462 1.00 86.56 82 GLU A C 1
ATOM 649 O O . GLU A 1 82 ? -3.870 6.820 17.577 1.00 86.56 82 GLU A O 1
ATOM 654 N N . PHE A 1 83 ? -3.937 7.123 15.359 1.00 88.75 83 PHE A N 1
ATOM 655 C CA . PHE A 1 83 ? -5.047 8.080 15.352 1.00 88.75 83 PHE A CA 1
ATOM 656 C C . PHE A 1 83 ? -6.419 7.437 15.087 1.00 88.75 83 PHE A C 1
ATOM 658 O O . PHE A 1 83 ? -7.437 8.140 15.027 1.00 88.75 83 PHE A O 1
ATOM 665 N N . LEU A 1 84 ? -6.462 6.117 14.883 1.00 89.50 84 LEU A N 1
ATOM 666 C CA . LEU A 1 84 ? -7.683 5.363 14.613 1.00 89.50 84 LEU A CA 1
ATOM 667 C C . LEU A 1 84 ? -8.227 4.717 15.895 1.00 89.50 84 LEU A C 1
ATOM 669 O O . LEU A 1 84 ? -7.473 4.427 16.821 1.00 89.50 84 LEU A O 1
ATOM 673 N N . PRO A 1 85 ? -9.539 4.425 15.957 1.00 92.69 85 PRO A N 1
ATOM 674 C CA . PRO A 1 85 ? -10.089 3.597 17.021 1.00 92.69 85 PRO A CA 1
ATOM 675 C C . PRO A 1 85 ? -9.395 2.232 17.063 1.00 92.69 85 PRO A C 1
ATOM 677 O O . PRO A 1 85 ? -9.186 1.616 16.015 1.00 92.69 85 PRO A O 1
ATOM 680 N N . GLU A 1 86 ? -9.121 1.729 18.266 1.00 92.06 86 GLU A N 1
ATOM 681 C CA . GLU A 1 86 ? -8.392 0.473 18.493 1.00 92.06 86 GLU A CA 1
ATOM 682 C C . GLU A 1 86 ? -8.955 -0.700 17.675 1.00 92.06 86 GLU A C 1
ATOM 684 O O . GLU A 1 86 ? -8.223 -1.420 17.002 1.00 92.06 86 GLU A O 1
ATOM 689 N N . SER A 1 87 ? -10.280 -0.841 17.646 1.00 91.50 87 SER A N 1
ATOM 690 C CA . SER A 1 87 ? -10.961 -1.914 16.912 1.00 91.50 87 SER A CA 1
ATOM 691 C C . SER A 1 87 ? -10.754 -1.866 15.392 1.00 91.50 87 SER A C 1
ATOM 693 O O . SER A 1 87 ? -10.906 -2.887 14.715 1.00 91.50 87 SER A O 1
ATOM 695 N N . LEU A 1 88 ? -10.441 -0.692 14.838 1.00 92.50 88 LEU A N 1
ATOM 696 C CA . LEU A 1 88 ? -10.099 -0.521 13.430 1.00 92.50 88 LEU A CA 1
ATOM 697 C C . LEU A 1 88 ? -8.605 -0.768 13.212 1.00 92.50 88 LEU A C 1
ATOM 699 O O . LEU A 1 88 ? -8.244 -1.482 12.278 1.00 92.50 88 LEU A O 1
ATOM 703 N N . ALA A 1 89 ? -7.761 -0.243 14.104 1.00 92.56 89 ALA A N 1
ATOM 704 C CA . ALA A 1 89 ?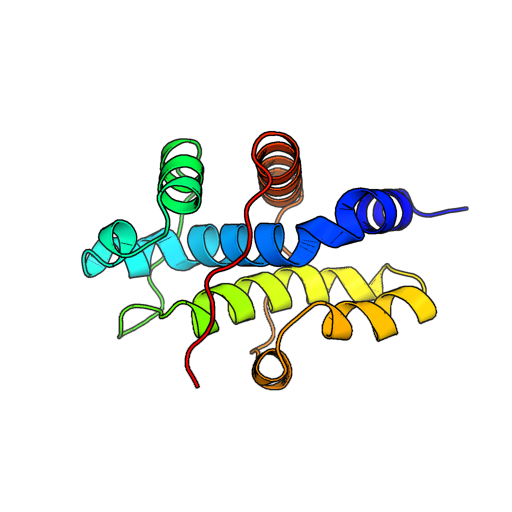 -6.317 -0.450 14.078 1.00 92.56 89 ALA A CA 1
ATOM 705 C C . ALA A 1 89 ? -5.951 -1.944 14.150 1.00 92.56 89 ALA A C 1
ATOM 707 O O . ALA A 1 89 ? -5.160 -2.411 13.339 1.00 92.56 89 ALA A O 1
ATOM 708 N N . GLN A 1 90 ? -6.598 -2.727 15.020 1.00 92.81 90 GLN A N 1
ATOM 709 C CA . GLN A 1 90 ? -6.378 -4.179 15.137 1.00 92.81 90 GLN A CA 1
ATOM 710 C C . GLN A 1 90 ? -6.736 -4.959 13.861 1.00 92.81 90 GLN A C 1
ATOM 712 O O . GLN A 1 90 ? -6.156 -6.004 13.582 1.00 92.81 90 GLN A O 1
ATOM 717 N N . ARG A 1 91 ? -7.700 -4.468 13.073 1.00 94.12 91 ARG A N 1
ATOM 718 C CA . ARG A 1 91 ? -8.138 -5.125 11.831 1.00 94.12 91 ARG A CA 1
ATOM 719 C C . ARG A 1 91 ? -7.347 -4.685 10.610 1.00 94.12 91 ARG A C 1
ATOM 721 O O . ARG A 1 91 ? -7.406 -5.362 9.590 1.00 94.12 91 ARG A O 1
ATOM 728 N N . PHE A 1 92 ? -6.642 -3.561 10.688 1.00 94.12 92 PHE A N 1
ATOM 729 C CA . PHE A 1 92 ? -5.903 -3.021 9.555 1.00 94.12 92 PHE A CA 1
ATOM 730 C C . PHE A 1 92 ? -4.821 -3.988 9.037 1.00 94.12 92 PHE A C 1
ATOM 732 O O . PHE A 1 92 ? -4.832 -4.241 7.834 1.00 94.12 92 PHE A O 1
ATOM 739 N N . PRO A 1 93 ? -3.964 -4.607 9.879 1.00 94.50 93 PRO A N 1
ATOM 740 C CA . PRO A 1 93 ? -2.979 -5.592 9.419 1.00 94.50 93 PRO A CA 1
ATOM 741 C C . PRO A 1 93 ? -3.602 -6.789 8.691 1.00 94.50 93 PRO A C 1
ATOM 743 O O . PRO A 1 93 ? -3.013 -7.307 7.749 1.00 94.50 93 PRO A O 1
ATOM 746 N N . LEU A 1 94 ? -4.832 -7.176 9.054 1.00 93.88 94 LEU A N 1
ATOM 747 C CA . LEU A 1 94 ? -5.544 -8.315 8.456 1.00 93.88 94 LEU A CA 1
ATOM 748 C C . LEU A 1 94 ? -5.947 -8.090 6.990 1.00 93.88 94 LEU A C 1
ATOM 750 O O . LEU A 1 94 ? -6.381 -9.023 6.319 1.00 93.88 94 LEU A O 1
ATOM 754 N N . LEU A 1 95 ? -5.830 -6.861 6.481 1.00 94.06 95 LEU A N 1
ATOM 755 C CA . LEU A 1 95 ? -6.021 -6.557 5.061 1.00 94.06 95 LEU A CA 1
ATOM 756 C C . LEU A 1 95 ? -4.840 -6.982 4.184 1.00 94.06 95 LEU A C 1
ATOM 758 O O . LEU A 1 95 ? -4.939 -6.923 2.957 1.00 94.06 95 LEU A O 1
ATOM 762 N N . PHE A 1 96 ? -3.720 -7.347 4.799 1.00 94.50 96 PHE A N 1
ATOM 763 C CA . PHE A 1 96 ? -2.451 -7.549 4.129 1.00 94.50 96 PHE A CA 1
ATOM 764 C C . PHE A 1 96 ? -1.960 -8.995 4.290 1.00 94.50 96 PHE A C 1
ATOM 766 O O . PHE A 1 96 ? -2.380 -9.699 5.208 1.00 94.50 96 PHE A O 1
ATOM 773 N N . PRO A 1 97 ? -1.067 -9.466 3.403 1.00 92.75 97 PRO A N 1
ATOM 774 C CA . PRO A 1 97 ? -0.445 -10.775 3.561 1.00 92.75 97 PRO A CA 1
ATOM 775 C C . PRO A 1 97 ? 0.453 -10.841 4.812 1.00 92.75 97 PRO A C 1
ATOM 777 O O . PRO A 1 97 ? 1.062 -9.829 5.153 1.00 92.75 97 PRO A O 1
ATOM 780 N N . PRO A 1 98 ? 0.657 -12.023 5.428 1.00 91.25 98 PRO A N 1
ATOM 781 C CA . PRO A 1 98 ? 1.355 -12.160 6.717 1.00 91.25 98 PRO A CA 1
ATOM 782 C C . PRO A 1 98 ? 2.773 -11.571 6.785 1.00 91.25 98 PRO A C 1
ATOM 784 O O . PRO A 1 98 ? 3.209 -11.123 7.837 1.00 91.25 98 PRO A O 1
ATOM 787 N N . PHE A 1 99 ? 3.498 -11.500 5.663 1.00 91.88 99 PHE A N 1
ATOM 788 C CA . PHE A 1 99 ? 4.871 -10.972 5.648 1.00 91.88 99 PHE A CA 1
ATOM 789 C C . PHE A 1 99 ? 4.986 -9.488 6.042 1.00 91.88 99 PHE A C 1
ATOM 791 O O . PHE A 1 99 ? 6.091 -8.990 6.243 1.00 91.88 99 PHE A O 1
ATOM 798 N N . ILE A 1 100 ? 3.872 -8.756 6.116 1.00 92.81 100 ILE A N 1
ATOM 799 C CA . ILE A 1 100 ? 3.844 -7.368 6.600 1.00 92.81 100 ILE A CA 1
ATOM 800 C C . ILE A 1 100 ? 4.206 -7.233 8.081 1.00 92.81 100 ILE A C 1
ATOM 802 O O . ILE A 1 100 ? 4.551 -6.135 8.510 1.00 92.81 100 ILE A O 1
ATOM 806 N N . GLU A 1 101 ? 4.167 -8.319 8.853 1.00 88.31 101 GLU A N 1
ATOM 807 C CA . GLU A 1 101 ? 4.602 -8.327 10.254 1.00 88.31 101 GLU A CA 1
ATOM 808 C C . GLU A 1 101 ? 6.095 -7.988 10.400 1.00 88.31 101 GLU A C 1
ATOM 810 O O . GLU A 1 101 ? 6.506 -7.391 11.392 1.00 88.31 101 GLU A O 1
ATOM 815 N N . GLU A 1 102 ? 6.899 -8.279 9.374 1.00 88.94 102 GLU A N 1
ATOM 816 C CA . GLU A 1 102 ? 8.332 -7.967 9.319 1.00 88.94 102 GLU A CA 1
ATOM 817 C C . GLU A 1 102 ? 8.616 -6.535 8.817 1.00 88.94 102 GLU A C 1
ATOM 819 O O . GLU A 1 102 ? 9.772 -6.147 8.627 1.00 88.94 102 GLU A O 1
ATOM 824 N N . ALA A 1 103 ? 7.579 -5.730 8.552 1.00 90.62 103 ALA A N 1
ATOM 825 C CA . ALA A 1 103 ? 7.752 -4.395 7.995 1.00 90.62 103 ALA A CA 1
ATOM 826 C C . ALA A 1 103 ? 8.479 -3.458 8.974 1.00 90.62 103 ALA A C 1
ATOM 828 O O . ALA A 1 103 ? 8.036 -3.209 10.097 1.00 90.62 103 ALA A O 1
ATOM 829 N N . LEU A 1 104 ? 9.581 -2.868 8.507 1.00 90.00 104 LEU A N 1
ATOM 830 C CA . LEU A 1 104 ? 10.310 -1.845 9.252 1.00 90.00 104 LEU A CA 1
ATOM 831 C C . LEU A 1 104 ? 9.444 -0.596 9.427 1.00 90.00 104 LEU A C 1
ATOM 833 O O . LEU A 1 104 ? 8.844 -0.124 8.458 1.00 90.00 104 LEU A O 1
ATOM 837 N N . LYS A 1 105 ? 9.441 -0.023 10.637 1.00 89.94 105 LYS A N 1
ATOM 838 C CA . LYS A 1 105 ? 8.739 1.235 10.930 1.00 89.94 105 LYS A CA 1
ATOM 839 C C . LYS A 1 105 ? 9.148 2.331 9.945 1.00 89.94 105 LYS A C 1
ATOM 841 O O . LYS A 1 105 ? 10.320 2.466 9.600 1.00 89.94 105 LYS A O 1
ATOM 846 N N . GLN A 1 106 ? 8.164 3.106 9.507 1.00 89.69 106 GLN A N 1
ATOM 847 C CA . GLN A 1 106 ? 8.333 4.240 8.606 1.00 89.69 106 GLN A CA 1
ATOM 848 C C . GLN A 1 106 ? 7.637 5.456 9.201 1.00 89.69 106 GLN A C 1
ATOM 850 O O . GLN A 1 106 ? 6.658 5.304 9.932 1.00 89.69 106 GLN A O 1
ATOM 855 N N . ASP A 1 107 ? 8.089 6.647 8.820 1.00 88.94 107 ASP A N 1
ATOM 856 C CA . ASP A 1 107 ? 7.321 7.863 9.062 1.00 88.94 107 ASP A CA 1
ATOM 857 C C . ASP A 1 107 ? 5.978 7.809 8.330 1.00 88.94 107 ASP A C 1
ATOM 859 O O . ASP A 1 107 ? 5.850 7.213 7.248 1.00 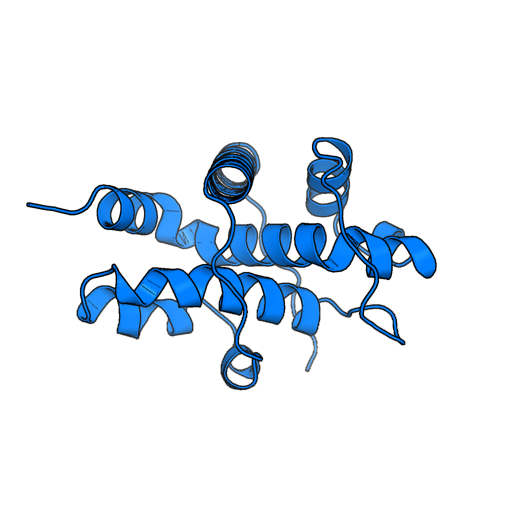88.94 107 ASP A O 1
ATOM 863 N N . ALA A 1 108 ? 4.982 8.467 8.923 1.00 89.50 108 ALA A N 1
ATOM 864 C CA . ALA A 1 108 ? 3.674 8.624 8.316 1.00 89.50 108 ALA A CA 1
ATOM 865 C C . ALA A 1 108 ? 3.788 9.277 6.930 1.00 89.50 108 ALA A C 1
ATOM 867 O O . ALA A 1 108 ? 4.588 10.184 6.699 1.00 89.50 108 ALA A O 1
ATOM 868 N N . VAL A 1 109 ? 2.972 8.800 5.992 1.00 91.19 109 VAL A N 1
ATOM 869 C CA . VAL A 1 109 ? 2.885 9.396 4.654 1.00 91.19 109 VAL A CA 1
ATOM 870 C C . VAL A 1 109 ? 2.327 10.820 4.727 1.00 91.19 109 VAL A C 1
ATOM 872 O O . VAL A 1 109 ? 1.395 11.098 5.482 1.00 91.19 109 VAL A O 1
ATOM 875 N N . GLU A 1 110 ? 2.851 11.719 3.894 1.00 90.88 110 GLU A N 1
ATOM 876 C CA . GLU A 1 110 ? 2.275 13.052 3.717 1.00 90.88 110 GLU A CA 1
ATOM 877 C C . GLU A 1 110 ? 0.818 12.972 3.234 1.00 90.88 110 GLU A C 1
ATOM 879 O O . GLU A 1 110 ? 0.476 12.206 2.327 1.00 90.88 110 GLU A O 1
ATOM 884 N N . MET A 1 111 ? -0.057 13.805 3.803 1.00 90.44 111 MET A N 1
ATOM 885 C CA . MET A 1 111 ? -1.492 13.766 3.495 1.00 90.44 111 MET A CA 1
ATOM 886 C C . MET A 1 111 ? -1.805 14.032 2.017 1.00 90.44 111 MET A C 1
ATOM 888 O O . MET A 1 111 ? -2.736 13.437 1.481 1.00 90.44 111 MET A O 1
ATOM 892 N N . SER A 1 112 ? -1.025 14.874 1.337 1.00 91.25 112 SER A N 1
ATOM 893 C CA . SER A 1 112 ? -1.163 15.147 -0.102 1.00 91.25 112 SER A CA 1
ATOM 894 C C . SER A 1 112 ? -0.972 13.879 -0.946 1.00 91.25 112 SER A C 1
ATOM 896 O O . SER A 1 112 ? -1.816 13.560 -1.785 1.00 91.25 112 SER A O 1
ATOM 898 N N . ILE A 1 113 ? 0.092 13.118 -0.674 1.00 92.69 113 ILE A N 1
ATOM 899 C CA . ILE A 1 113 ? 0.423 11.867 -1.367 1.00 92.69 113 ILE A CA 1
ATOM 900 C C . ILE A 1 113 ? -0.619 10.792 -1.042 1.00 92.69 113 ILE A C 1
ATOM 902 O O . ILE A 1 113 ? -1.081 10.086 -1.940 1.00 92.69 113 ILE A O 1
ATOM 906 N N . LEU A 1 114 ? -1.035 10.693 0.225 1.00 94.06 114 LEU A N 1
ATOM 907 C CA . LEU A 1 114 ? -2.085 9.767 0.646 1.00 94.06 114 LEU A CA 1
ATOM 908 C C . LEU A 1 114 ? -3.399 10.029 -0.099 1.00 94.06 114 LEU A C 1
ATOM 910 O O . LEU A 1 114 ? -3.985 9.104 -0.660 1.00 94.06 114 LEU A O 1
ATOM 914 N N . LEU A 1 115 ? -3.856 11.283 -0.136 1.00 93.62 115 LEU A N 1
ATOM 915 C CA . LEU A 1 115 ? -5.085 11.659 -0.835 1.00 93.62 115 LEU A CA 1
ATOM 916 C C . LEU A 1 115 ? -4.989 11.373 -2.334 1.00 93.62 115 LEU A C 1
ATOM 918 O O . LEU A 1 115 ? -5.951 10.866 -2.910 1.00 93.62 115 LEU A O 1
ATOM 922 N N . LEU A 1 116 ? -3.834 11.627 -2.951 1.00 94.25 116 LEU A N 1
ATOM 923 C CA . LEU A 1 116 ? -3.605 11.311 -4.357 1.00 94.25 116 LEU A CA 1
ATOM 924 C C . LEU A 1 116 ? -3.691 9.800 -4.622 1.00 94.25 116 LEU A C 1
ATOM 926 O O . LEU A 1 116 ? -4.392 9.376 -5.541 1.00 94.25 116 LEU A O 1
ATOM 930 N N . ALA A 1 117 ? -3.031 8.979 -3.802 1.00 95.56 117 ALA A N 1
ATOM 931 C CA . ALA A 1 117 ? -3.078 7.523 -3.927 1.00 95.56 117 ALA A CA 1
ATOM 932 C C . ALA A 1 117 ? -4.501 6.976 -3.717 1.00 95.56 117 ALA A C 1
ATOM 934 O O . ALA A 1 117 ? -4.939 6.093 -4.456 1.00 95.56 117 ALA A O 1
ATOM 935 N N . LEU A 1 118 ? -5.257 7.537 -2.764 1.00 95.38 118 LEU A N 1
ATOM 936 C CA . LEU A 1 118 ? -6.660 7.184 -2.525 1.00 95.38 118 LEU A CA 1
ATOM 937 C C . LEU A 1 118 ? -7.554 7.556 -3.713 1.00 95.38 118 LEU A C 1
ATOM 939 O O . LEU A 1 118 ? -8.356 6.731 -4.149 1.00 95.38 118 LEU A O 1
ATOM 943 N N . GLN A 1 119 ? -7.408 8.764 -4.264 1.00 94.06 119 GLN A N 1
ATOM 944 C CA . GLN A 1 119 ? -8.149 9.197 -5.454 1.00 94.06 119 GLN A CA 1
ATOM 945 C C . GLN A 1 119 ? -7.828 8.314 -6.663 1.00 94.06 119 GLN A C 1
ATOM 947 O O . GLN A 1 119 ? -8.732 7.905 -7.394 1.00 94.06 119 GLN A O 1
ATOM 952 N N . TYR A 1 120 ? -6.553 7.975 -6.848 1.00 95.75 120 TYR A N 1
ATOM 953 C CA . TYR A 1 120 ? -6.118 7.103 -7.928 1.00 95.75 120 TYR A CA 1
ATOM 954 C C . TYR A 1 120 ? -6.705 5.694 -7.796 1.00 95.75 120 TYR A C 1
ATOM 956 O O . TYR A 1 120 ? -7.347 5.214 -8.727 1.00 95.75 120 TYR A O 1
ATOM 964 N N . ALA A 1 121 ? -6.567 5.058 -6.627 1.00 95.00 121 ALA A N 1
ATOM 965 C CA . ALA A 1 121 ? -7.141 3.737 -6.353 1.00 95.00 121 ALA A CA 1
ATOM 966 C C . ALA A 1 121 ? -8.677 3.741 -6.428 1.00 95.00 121 ALA A C 1
ATOM 968 O O . ALA A 1 121 ? -9.304 2.727 -6.739 1.00 95.00 121 ALA A O 1
ATOM 969 N N . GLN A 1 122 ? -9.302 4.892 -6.167 1.00 94.00 122 GLN A N 1
ATOM 970 C CA . GLN A 1 122 ? -10.733 5.068 -6.354 1.00 94.00 122 GLN A CA 1
ATOM 971 C C . GLN A 1 122 ? -11.149 5.089 -7.820 1.00 94.00 122 GLN A C 1
ATOM 973 O O . GLN A 1 122 ? -12.160 4.474 -8.160 1.00 94.00 122 GLN A O 1
ATOM 978 N N . LYS A 1 123 ? -10.388 5.789 -8.662 1.00 94.00 123 LYS A N 1
ATOM 979 C CA . LYS A 1 123 ? -10.647 5.901 -10.098 1.00 94.00 123 LYS A CA 1
ATOM 980 C C . LYS A 1 123 ? -10.294 4.616 -10.852 1.00 94.00 123 LYS A C 1
ATOM 982 O O . LYS A 1 123 ? -11.011 4.238 -11.772 1.00 94.00 123 LYS A O 1
ATOM 987 N N . TYR A 1 124 ? -9.224 3.942 -10.437 1.00 93.56 124 TYR A N 1
ATOM 988 C CA . TYR A 1 124 ? -8.686 2.744 -11.076 1.00 93.56 124 TYR A CA 1
ATOM 989 C C . TYR A 1 124 ? -8.473 1.640 -10.027 1.00 93.56 124 TYR A C 1
ATOM 991 O O . TYR A 1 124 ? -7.344 1.438 -9.559 1.00 93.56 124 TYR A O 1
ATOM 999 N N . PRO A 1 125 ? -9.542 0.938 -9.608 1.00 91.12 125 PRO A N 1
ATOM 1000 C CA . PRO A 1 125 ? -9.425 -0.156 -8.652 1.00 91.12 125 PRO A CA 1
ATOM 1001 C C . PRO A 1 125 ? -8.648 -1.318 -9.278 1.00 91.12 125 PRO A C 1
ATOM 1003 O O . PRO A 1 125 ? -9.040 -1.841 -10.317 1.00 91.12 125 PRO A O 1
ATOM 1006 N N . ASN A 1 126 ? -7.550 -1.720 -8.642 1.00 92.69 126 ASN A N 1
ATOM 1007 C CA . ASN A 1 126 ? -6.693 -2.814 -9.094 1.00 92.69 126 ASN A CA 1
ATOM 1008 C C . ASN A 1 126 ? -6.332 -3.727 -7.921 1.00 92.69 126 ASN A C 1
ATOM 1010 O O . ASN A 1 126 ? -6.173 -3.271 -6.787 1.00 92.69 126 ASN A O 1
ATOM 1014 N N . THR A 1 127 ? -6.160 -5.016 -8.203 1.00 87.69 127 THR A N 1
ATOM 1015 C CA . THR A 1 127 ? -5.676 -5.979 -7.211 1.00 87.69 127 THR A CA 1
ATOM 1016 C C . THR A 1 127 ? -4.155 -5.891 -7.118 1.00 87.69 127 THR A C 1
ATOM 1018 O O . THR A 1 127 ? -3.457 -5.801 -8.130 1.00 87.69 127 THR A O 1
ATOM 1021 N N . VAL A 1 128 ? -3.640 -5.900 -5.889 1.00 86.88 128 VAL A N 1
ATOM 1022 C CA . VAL A 1 128 ? -2.197 -5.914 -5.617 1.00 86.88 128 VAL A CA 1
ATOM 1023 C C . VAL A 1 128 ? -1.587 -7.202 -6.194 1.00 86.88 128 VAL A C 1
ATOM 1025 O O . VAL A 1 128 ? -2.255 -8.236 -6.131 1.00 86.88 128 VAL A O 1
ATOM 1028 N N . PRO A 1 129 ? -0.364 -7.183 -6.763 1.00 83.94 129 PRO A N 1
ATOM 1029 C CA . PRO A 1 129 ? 0.230 -8.383 -7.347 1.00 83.94 129 PRO A CA 1
ATOM 1030 C C . PRO A 1 129 ? 0.257 -9.551 -6.363 1.00 83.94 129 PRO A C 1
ATOM 1032 O O . PRO A 1 129 ? 0.503 -9.357 -5.172 1.00 83.94 129 PRO A O 1
ATOM 1035 N N . ALA A 1 130 ? 0.035 -10.765 -6.867 1.00 76.25 130 ALA A N 1
ATOM 1036 C CA . ALA A 1 130 ? 0.226 -11.963 -6.065 1.00 76.25 130 ALA A CA 1
ATOM 1037 C C . ALA A 1 130 ? 1.698 -12.048 -5.643 1.00 76.25 130 ALA A C 1
ATOM 1039 O O . ALA A 1 130 ? 2.608 -12.001 -6.473 1.00 76.25 130 ALA A O 1
ATOM 1040 N N . PHE A 1 131 ? 1.932 -12.153 -4.342 1.00 72.94 131 PHE A N 1
ATOM 1041 C CA . PHE A 1 131 ? 3.271 -12.291 -3.796 1.00 72.94 131 PHE A CA 1
ATOM 1042 C C . PHE A 1 131 ? 3.599 -13.779 -3.760 1.00 72.94 131 PHE A C 1
ATOM 1044 O O . PHE A 1 131 ? 3.127 -14.488 -2.875 1.00 72.94 131 PHE A O 1
ATOM 1051 N N . ALA A 1 132 ? 4.348 -14.267 -4.752 1.00 52.53 132 ALA A N 1
ATOM 1052 C CA . ALA A 1 132 ? 4.902 -15.615 -4.683 1.00 52.53 132 ALA A CA 1
ATOM 1053 C C . ALA A 1 132 ? 5.753 -15.743 -3.404 1.00 52.53 132 ALA A C 1
ATOM 1055 O O . ALA A 1 132 ? 6.486 -14.808 -3.055 1.00 52.53 132 ALA A O 1
ATOM 1056 N N . CYS A 1 133 ? 5.570 -16.856 -2.686 1.00 42.78 133 CYS A N 1
ATOM 1057 C CA . CYS A 1 133 ? 6.286 -17.172 -1.451 1.00 42.78 133 CYS A CA 1
ATOM 1058 C C . CYS A 1 133 ? 7.795 -17.257 -1.678 1.00 42.78 133 CYS A C 1
ATOM 1060 O O . CYS A 1 133 ? 8.200 -17.896 -2.675 1.00 42.78 133 CYS A O 1
#

InterPro domains:
  IPR013388 Type III secretion apparatus protein OrgA/MxiK [PF09482] (2-123)
  IPR013388 Type III secretion apparatus protein OrgA/MxiK [TIGR02555] (3-133)

Foldseek 3Di:
DPDPVQVLCVVCVLCLLVLLLLQLCQQQVVLCVVVVVLVVDPPLSNVLCVVDDDDHDHDDPHRDDSLLSSLQSLLQVLLCLVVYDPVSSVCSCVSDDPSSVVRDHDHHDDPVSSVSSSVSCVVPPDDRDDDDD

Radius of gyration: 14.13 Å; chains: 1; bounding box: 38×32×34 Å

pLDDT: mean 88.44, std 10.02, range [42.31, 97.19]

Organism: Salmonella typhimurium (NCBI:txid90371)

Secondary structure (DSSP, 8-state):
---HHHHHHHHTGGGHHHHHHHHHHHHTHHHHHHTTGGGGS-HHHHHHHHH---------SSPPPHHHHHHHHHHHHHTTGGGS-HHHHTTSGGGS-GGGGGPPP-PPPPHHHHHHHHHHHHHS--PPPP---

Sequence (133 aa):
MQNSLTQLWLRQWRRLPQVAYLLGCHKLRADLARQGALLGLPDWAQAFLAMHQGTSLSVCNKAPNHRFLLSVGYAQLNALNEFLPESLAQRFPLLFPPFIEEALKQDAVEMSILLLALQYAQKYPNTVPAFAC